Protein AF-A0A2R7Y757-F1 (afdb_monomer_lite)

Structure (mmCIF, N/CA/C/O backbone):
data_AF-A0A2R7Y757-F1
#
_entry.id   AF-A0A2R7Y757-F1
#
loop_
_atom_site.group_PDB
_atom_site.id
_atom_site.type_symbol
_atom_site.label_atom_id
_atom_site.label_alt_id
_atom_site.label_comp_id
_atom_site.label_asym_id
_atom_site.label_entity_id
_atom_site.label_seq_id
_atom_site.pdbx_PDB_ins_code
_atom_site.Cartn_x
_atom_site.Cartn_y
_atom_site.Cartn_z
_atom_site.occupancy
_atom_site.B_iso_or_equiv
_atom_site.auth_seq_id
_atom_site.auth_comp_id
_atom_site.auth_asym_id
_atom_site.auth_atom_id
_atom_site.pdbx_PDB_model_num
ATOM 1 N N . MET A 1 1 ? 46.894 20.552 -21.240 1.00 43.47 1 MET A N 1
ATOM 2 C CA . MET A 1 1 ? 45.556 21.040 -20.846 1.00 43.47 1 MET A CA 1
ATOM 3 C C . MET A 1 1 ? 44.637 20.814 -22.035 1.00 43.47 1 MET A C 1
ATOM 5 O O . MET A 1 1 ? 44.451 21.724 -22.828 1.00 43.47 1 MET A O 1
ATOM 9 N N . SER A 1 2 ? 44.181 19.573 -22.226 1.00 36.91 2 SER A N 1
ATOM 10 C CA . SER A 1 2 ? 43.273 19.220 -23.323 1.00 36.91 2 SER A CA 1
ATOM 11 C C . SER A 1 2 ? 41.865 19.129 -22.769 1.00 36.91 2 SER A C 1
ATOM 13 O O . SER A 1 2 ? 41.538 18.221 -22.011 1.00 36.91 2 SER A O 1
ATOM 15 N N . SER A 1 3 ? 41.077 20.133 -23.118 1.00 41.78 3 SER A N 1
ATOM 16 C CA . SER A 1 3 ? 39.639 20.204 -22.930 1.00 41.78 3 SER A CA 1
ATOM 17 C C . SER A 1 3 ? 39.001 19.176 -23.866 1.00 41.78 3 SER A C 1
ATOM 19 O O . SER A 1 3 ? 38.907 19.408 -25.068 1.00 41.78 3 SER A O 1
ATOM 21 N N . GLU A 1 4 ? 38.620 18.015 -23.343 1.00 50.88 4 GLU A N 1
ATOM 22 C CA . GLU A 1 4 ? 37.827 17.042 -24.095 1.00 50.88 4 GLU A CA 1
ATOM 23 C C . GLU A 1 4 ? 36.419 17.618 -24.290 1.00 50.88 4 GLU A C 1
ATOM 25 O O . GLU A 1 4 ? 35.618 17.713 -23.357 1.00 50.88 4 GLU A O 1
ATOM 30 N N . GLU A 1 5 ? 36.145 18.081 -25.511 1.00 51.72 5 GLU A N 1
ATOM 31 C CA . GLU A 1 5 ? 34.838 18.567 -25.938 1.00 51.72 5 GLU A CA 1
ATOM 32 C C . GLU A 1 5 ? 33.788 17.468 -25.756 1.00 51.72 5 GLU A C 1
ATOM 34 O O . GLU A 1 5 ? 33.750 16.465 -26.472 1.00 51.72 5 GLU A O 1
ATOM 39 N N . ILE A 1 6 ? 32.901 17.671 -24.782 1.00 51.03 6 ILE A N 1
ATOM 40 C CA . ILE A 1 6 ? 31.716 16.840 -24.584 1.00 51.03 6 ILE A CA 1
ATOM 41 C C . ILE A 1 6 ? 30.893 16.897 -25.882 1.00 51.03 6 ILE A C 1
ATOM 43 O O . ILE A 1 6 ? 30.477 17.987 -26.289 1.00 51.03 6 ILE A O 1
ATOM 47 N N . PRO A 1 7 ? 30.614 15.760 -26.544 1.00 52.88 7 PRO A N 1
ATOM 48 C CA . PRO A 1 7 ? 29.959 15.772 -27.840 1.00 52.88 7 PRO A CA 1
ATOM 49 C C . PRO A 1 7 ? 28.566 16.396 -27.728 1.00 52.88 7 PRO A C 1
ATOM 51 O O . PRO A 1 7 ? 27.745 15.996 -26.898 1.00 52.88 7 PRO A O 1
ATOM 54 N N . SER A 1 8 ? 28.271 17.332 -28.633 1.00 44.34 8 SER A N 1
ATOM 55 C CA . SER A 1 8 ? 27.007 18.082 -28.766 1.00 44.34 8 SER A CA 1
ATOM 56 C C . SER A 1 8 ? 25.735 17.216 -28.756 1.00 44.34 8 SER A C 1
ATOM 58 O O . SER A 1 8 ? 24.635 17.698 -28.479 1.00 44.34 8 SER A O 1
ATOM 60 N N . LYS A 1 9 ? 25.870 15.905 -28.988 1.00 47.53 9 LYS A N 1
ATOM 61 C CA . LYS A 1 9 ? 24.796 14.910 -28.894 1.00 47.53 9 LYS A CA 1
ATOM 62 C C . LYS A 1 9 ? 24.273 14.695 -27.466 1.00 47.53 9 LYS A C 1
ATOM 64 O O . LYS A 1 9 ? 23.114 14.321 -27.312 1.00 47.53 9 LYS A O 1
ATOM 69 N N . VAL A 1 10 ? 25.077 14.982 -26.439 1.00 52.38 10 VAL A N 1
ATOM 70 C CA . VAL A 1 10 ? 24.670 14.902 -25.023 1.00 52.38 10 VAL A CA 1
ATOM 71 C C . VAL A 1 10 ? 23.713 16.044 -24.651 1.00 52.38 10 VAL A C 1
ATOM 73 O O . VAL A 1 10 ? 22.808 15.850 -23.843 1.00 52.38 10 VAL A O 1
ATOM 76 N N . MET A 1 11 ? 23.829 17.209 -25.301 1.00 38.16 11 MET A N 1
ATOM 77 C CA . MET A 1 11 ? 22.974 18.380 -25.045 1.00 38.16 11 MET A CA 1
ATOM 78 C C . MET A 1 11 ? 21.551 18.264 -25.619 1.00 38.16 11 MET A C 1
ATOM 80 O O . MET A 1 11 ? 20.667 19.003 -25.195 1.00 38.16 11 MET A O 1
ATOM 84 N N . LYS A 1 12 ? 21.296 17.332 -26.550 1.00 43.28 12 LYS A N 1
ATOM 85 C CA . LYS A 1 12 ? 19.977 17.126 -27.188 1.00 43.28 12 LYS A CA 1
ATOM 86 C C . LYS A 1 12 ? 19.083 16.095 -26.490 1.00 43.28 12 LYS A C 1
ATOM 88 O O . LYS A 1 12 ? 18.106 15.630 -27.072 1.00 43.28 12 LYS A O 1
ATOM 93 N N . MET A 1 13 ? 19.379 15.731 -25.245 1.00 38.12 13 MET A N 1
ATOM 94 C CA . MET A 1 13 ? 18.406 15.015 -24.422 1.00 38.12 13 MET A CA 1
ATOM 95 C C . MET A 1 13 ? 17.494 16.031 -23.737 1.00 38.12 13 MET A C 1
ATOM 97 O O . MET A 1 13 ? 17.801 16.523 -22.653 1.00 38.12 13 MET A O 1
ATOM 101 N N . GLU A 1 14 ? 16.354 16.333 -24.363 1.00 48.22 14 GLU A N 1
ATOM 102 C CA . GLU A 1 14 ? 15.232 16.929 -23.637 1.00 48.22 14 GLU A CA 1
ATOM 103 C C . GLU A 1 14 ? 14.969 16.084 -22.387 1.00 48.22 14 GLU A C 1
ATOM 105 O O . GLU A 1 14 ? 14.703 14.878 -22.468 1.00 48.22 14 GLU A O 1
ATOM 110 N N . LYS A 1 15 ? 15.081 16.715 -21.213 1.00 42.16 15 LYS A N 1
ATOM 111 C CA . LYS A 1 15 ? 14.760 16.100 -19.926 1.00 42.16 15 LYS A CA 1
ATOM 112 C C . LYS A 1 15 ? 13.266 15.789 -19.914 1.00 42.16 15 LYS A C 1
ATOM 114 O O . LYS A 1 15 ? 12.455 16.616 -19.506 1.00 42.16 15 LYS A O 1
ATOM 119 N N . LYS A 1 16 ? 12.892 14.596 -20.385 1.00 45.75 16 LYS A N 1
ATOM 120 C CA . LYS A 1 16 ? 11.517 14.103 -20.287 1.00 45.75 16 LYS A CA 1
ATOM 121 C C . LYS A 1 16 ? 11.099 14.181 -18.823 1.00 45.75 16 LYS A C 1
ATOM 123 O O . LYS A 1 16 ? 11.806 13.665 -17.957 1.0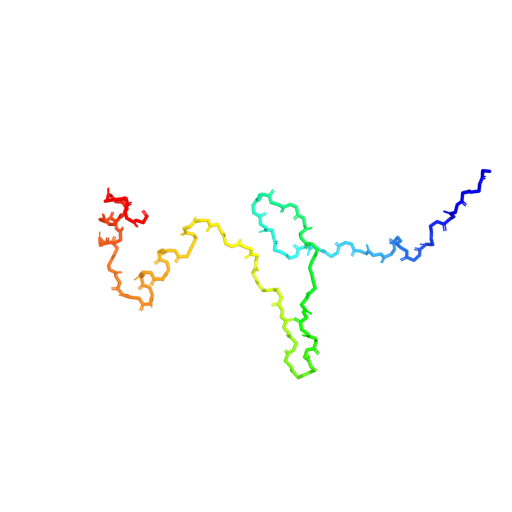0 45.75 16 LYS A O 1
ATOM 128 N N . LYS A 1 17 ? 9.980 14.865 -18.569 1.00 41.22 17 LYS A N 1
ATOM 129 C CA . LYS A 1 17 ? 9.408 15.071 -17.235 1.00 41.22 17 LYS A CA 1
ATOM 130 C C . LYS A 1 17 ? 9.369 13.721 -16.520 1.00 41.22 17 LYS A C 1
ATOM 132 O O . LYS A 1 17 ? 8.707 12.799 -16.993 1.00 41.22 17 LYS A O 1
ATOM 137 N N . ALA A 1 18 ? 10.164 13.596 -15.459 1.00 44.59 18 ALA A N 1
ATOM 138 C CA . ALA A 1 18 ? 10.414 12.326 -14.798 1.00 44.59 18 ALA A CA 1
ATOM 139 C C . ALA A 1 18 ? 9.083 11.741 -14.307 1.00 44.59 18 ALA A C 1
ATOM 141 O O . ALA A 1 18 ? 8.398 12.389 -13.509 1.00 44.59 18 ALA A O 1
ATOM 142 N N . PRO A 1 19 ? 8.675 10.552 -14.776 1.00 49.78 19 PRO A N 1
ATOM 143 C CA . PRO A 1 19 ? 7.561 9.883 -14.158 1.00 49.78 19 PRO A CA 1
ATOM 144 C C . PRO A 1 19 ? 8.086 9.322 -12.837 1.00 49.78 19 PRO A C 1
ATOM 146 O O . PRO A 1 19 ? 9.102 8.631 -12.823 1.00 49.78 19 PRO A O 1
ATOM 149 N N . LEU A 1 20 ? 7.341 9.584 -11.763 1.00 46.53 20 LEU A N 1
ATOM 150 C CA . LEU A 1 20 ? 7.368 8.824 -10.508 1.00 46.53 20 LEU A CA 1
ATOM 151 C C . LEU A 1 20 ? 8.372 9.353 -9.475 1.00 46.53 20 LEU A C 1
ATOM 153 O O . LEU A 1 20 ? 9.413 8.758 -9.206 1.00 46.53 20 LEU A O 1
ATOM 157 N N . LEU A 1 21 ? 7.996 10.481 -8.867 1.00 49.09 21 LEU A N 1
ATOM 158 C CA . LEU A 1 21 ? 8.597 10.967 -7.629 1.00 49.09 21 LEU A CA 1
ATOM 159 C C . LEU A 1 21 ? 8.256 10.017 -6.472 1.00 49.09 21 LEU A C 1
ATOM 161 O O . LEU A 1 21 ? 7.085 9.779 -6.173 1.00 49.09 21 LEU A O 1
ATOM 165 N N . VAL A 1 22 ? 9.294 9.528 -5.802 1.00 50.50 22 VAL A N 1
ATOM 166 C CA . VAL A 1 22 ? 9.249 9.221 -4.369 1.00 50.50 22 VAL A CA 1
ATOM 167 C C . VAL A 1 22 ? 9.311 10.558 -3.611 1.00 50.50 22 VAL A C 1
ATOM 169 O O . VAL A 1 22 ? 10.004 11.456 -4.085 1.00 50.50 22 VAL A O 1
ATOM 172 N N . PRO A 1 23 ? 8.629 10.728 -2.464 1.00 53.34 23 PRO A N 1
ATOM 173 C CA . PRO A 1 23 ? 8.595 12.015 -1.760 1.00 53.34 23 PRO A CA 1
ATOM 174 C C . PRO A 1 23 ? 9.957 12.520 -1.250 1.00 53.34 23 PRO A C 1
ATOM 176 O O . PRO A 1 23 ? 10.106 13.723 -1.075 1.00 53.34 23 PRO A O 1
ATOM 179 N N . GLU A 1 24 ? 10.949 11.640 -1.045 1.00 55.34 24 GLU A N 1
ATOM 180 C CA . GLU A 1 24 ? 12.225 12.005 -0.393 1.00 55.34 24 GLU A CA 1
ATOM 181 C C . GLU A 1 24 ? 13.493 11.761 -1.228 1.00 55.34 24 GLU A C 1
ATOM 183 O O . GLU A 1 24 ? 14.511 12.414 -1.015 1.00 55.34 24 GLU A O 1
ATOM 188 N N . PHE A 1 25 ? 13.460 10.845 -2.199 1.00 47.66 25 PHE A N 1
ATOM 189 C CA . PHE A 1 25 ? 14.620 10.538 -3.039 1.00 47.66 25 PHE A CA 1
ATOM 190 C C . PHE A 1 25 ? 14.460 11.191 -4.413 1.00 47.66 25 PHE A C 1
ATOM 192 O O . PHE A 1 25 ? 13.424 11.045 -5.064 1.00 47.66 25 PHE A O 1
ATOM 199 N N . GLY A 1 26 ? 15.502 11.902 -4.861 1.00 55.69 26 GLY A N 1
ATOM 200 C CA . GLY A 1 26 ? 15.607 12.453 -6.216 1.00 55.69 26 GLY A CA 1
ATOM 201 C C . GLY A 1 26 ? 15.454 11.385 -7.318 1.00 55.69 26 GLY A C 1
ATOM 202 O O . GLY A 1 26 ? 15.214 10.213 -7.031 1.00 55.69 26 GLY A O 1
ATOM 203 N N . PRO A 1 27 ? 15.582 11.748 -8.607 1.00 59.41 27 PRO A N 1
ATOM 204 C CA . PRO A 1 27 ? 15.249 10.848 -9.712 1.00 59.41 27 PRO A CA 1
ATOM 205 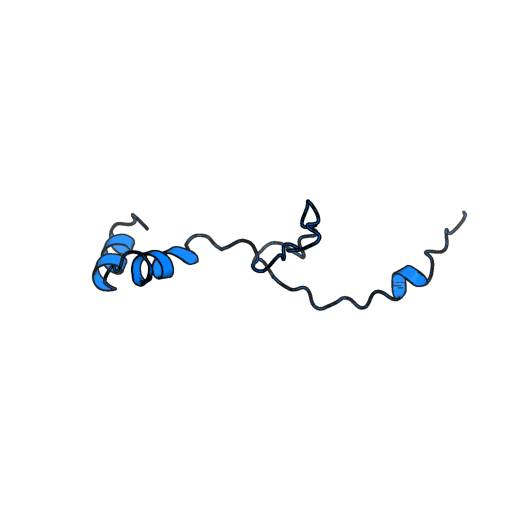C C . PRO A 1 27 ? 16.046 9.535 -9.646 1.00 59.41 27 PRO A C 1
ATOM 207 O O . PRO A 1 27 ? 17.250 9.508 -9.903 1.00 59.41 27 PRO A O 1
ATOM 210 N N . LEU A 1 28 ? 15.358 8.435 -9.324 1.00 57.69 28 LEU A N 1
ATOM 211 C CA . LEU A 1 28 ? 15.942 7.098 -9.293 1.00 57.69 28 LEU A CA 1
ATOM 212 C C . LEU A 1 28 ? 16.243 6.640 -10.723 1.00 57.69 28 LEU A C 1
ATOM 214 O O . LEU A 1 28 ? 15.362 6.596 -11.584 1.00 57.69 28 LEU A O 1
ATOM 218 N N . LYS A 1 29 ? 17.501 6.281 -10.986 1.00 60.03 29 LYS A N 1
ATOM 219 C CA . LYS A 1 29 ? 17.944 5.780 -12.291 1.00 60.03 29 LYS A CA 1
ATOM 220 C C . LYS A 1 29 ? 17.985 4.252 -12.257 1.00 60.03 29 LYS A C 1
ATOM 222 O O . LYS A 1 29 ? 18.943 3.671 -11.765 1.00 60.03 29 LYS A O 1
ATOM 227 N N . GLY A 1 30 ? 16.937 3.607 -12.770 1.00 65.06 30 GLY A N 1
ATOM 228 C CA . GLY A 1 30 ? 16.820 2.145 -12.838 1.00 65.06 30 GLY A CA 1
ATOM 229 C C . GLY A 1 30 ? 16.373 1.652 -14.214 1.00 65.06 30 GLY A C 1
ATOM 230 O O . GLY A 1 30 ? 15.698 2.369 -14.954 1.00 65.06 30 GLY A O 1
ATOM 231 N N . ILE A 1 31 ? 16.755 0.422 -14.569 1.00 70.12 31 ILE A N 1
ATOM 232 C CA . ILE A 1 31 ? 16.384 -0.232 -15.832 1.00 70.12 31 ILE A CA 1
ATOM 233 C C . ILE A 1 31 ? 15.609 -1.512 -15.511 1.00 70.12 31 ILE A C 1
ATOM 235 O O . ILE A 1 31 ? 16.055 -2.329 -14.716 1.00 70.12 31 ILE A O 1
ATOM 239 N N . VAL A 1 32 ? 14.459 -1.710 -16.161 1.00 72.62 32 VAL A N 1
ATOM 240 C CA . VAL A 1 32 ? 13.713 -2.979 -16.098 1.00 72.62 32 VAL A CA 1
ATOM 241 C C . VAL A 1 32 ? 14.463 -4.049 -16.893 1.00 72.62 32 VAL A C 1
ATOM 243 O O . VAL A 1 32 ? 14.653 -3.867 -18.101 1.00 72.62 32 VAL A O 1
ATOM 246 N N . VAL A 1 33 ? 14.867 -5.135 -16.234 1.00 77.12 33 VAL A N 1
ATOM 247 C CA . VAL A 1 33 ? 15.578 -6.283 -16.822 1.00 77.12 33 VAL A CA 1
ATOM 248 C C . VAL A 1 33 ? 15.014 -7.606 -16.274 1.00 77.12 33 VAL A C 1
ATOM 250 O O . VAL A 1 33 ? 14.613 -7.629 -15.111 1.00 77.12 33 VAL A O 1
ATOM 253 N N . PRO A 1 34 ? 14.972 -8.696 -17.070 1.00 82.88 34 PRO A N 1
ATOM 254 C CA . PRO A 1 34 ? 15.342 -8.792 -18.487 1.00 82.88 34 PRO A CA 1
ATOM 255 C C . PRO A 1 34 ? 14.334 -8.096 -19.423 1.00 82.88 34 PRO A C 1
ATOM 257 O O . PRO A 1 34 ? 13.191 -7.815 -19.061 1.00 82.88 34 PRO A O 1
ATOM 260 N N . LYS A 1 35 ? 14.767 -7.773 -20.648 1.00 80.38 35 LYS A N 1
ATOM 261 C CA . LYS A 1 35 ? 13.910 -7.151 -21.668 1.00 80.38 35 LYS A CA 1
ATOM 262 C C . LYS A 1 35 ? 13.105 -8.225 -22.394 1.00 80.38 35 LYS A C 1
ATOM 264 O O . LYS A 1 35 ? 13.580 -8.837 -23.343 1.00 80.38 35 LYS A O 1
ATOM 269 N N . PHE A 1 36 ? 11.878 -8.445 -21.940 1.00 84.00 36 PHE A N 1
ATOM 270 C CA . PHE A 1 36 ? 10.935 -9.317 -22.633 1.00 84.00 36 PHE A CA 1
ATOM 271 C C . PHE A 1 36 ? 10.498 -8.703 -23.968 1.00 84.00 36 PHE A C 1
ATOM 273 O O . PHE A 1 36 ? 10.148 -7.525 -24.031 1.00 84.00 36 PHE A O 1
ATOM 280 N N . SER A 1 37 ? 10.489 -9.517 -25.024 1.00 77.50 37 SER A N 1
ATOM 281 C CA . SER A 1 37 ? 10.126 -9.102 -26.385 1.00 77.50 37 SER A CA 1
ATOM 282 C C . SER A 1 37 ? 8.619 -8.912 -26.572 1.00 77.50 37 SER A C 1
ATOM 284 O O . SER A 1 37 ? 8.199 -7.947 -27.201 1.00 77.50 37 SER A O 1
ATOM 286 N N . LYS A 1 38 ? 7.799 -9.810 -26.008 1.00 82.44 38 LYS A N 1
ATOM 287 C CA . LYS A 1 38 ? 6.329 -9.768 -26.137 1.00 82.44 38 LYS A CA 1
ATOM 288 C C . LYS A 1 38 ? 5.649 -8.929 -25.052 1.00 82.44 38 LYS A C 1
ATOM 290 O O . LYS A 1 38 ? 4.633 -8.296 -25.315 1.00 82.44 38 LYS A O 1
ATOM 295 N N . THR A 1 39 ? 6.206 -8.907 -23.842 1.00 85.19 39 THR A N 1
ATOM 296 C CA . THR A 1 39 ? 5.610 -8.238 -22.671 1.00 85.19 39 THR A CA 1
ATOM 297 C C . THR A 1 39 ? 6.654 -7.400 -21.929 1.00 85.19 39 THR A C 1
ATOM 299 O O . THR A 1 39 ? 7.097 -7.787 -20.844 1.00 85.19 39 THR A O 1
ATOM 302 N N . PRO A 1 40 ? 7.102 -6.266 -22.502 1.00 82.12 40 PRO A N 1
ATOM 303 C CA . PRO A 1 40 ? 8.104 -5.426 -21.859 1.00 82.12 40 PRO A CA 1
ATOM 304 C C . PRO A 1 40 ? 7.572 -4.885 -20.526 1.00 82.12 40 PRO A C 1
ATOM 306 O O . PRO A 1 40 ? 6.532 -4.224 -20.477 1.00 82.12 40 PRO A O 1
ATOM 309 N N . GLY A 1 41 ? 8.302 -5.145 -19.440 1.00 77.94 41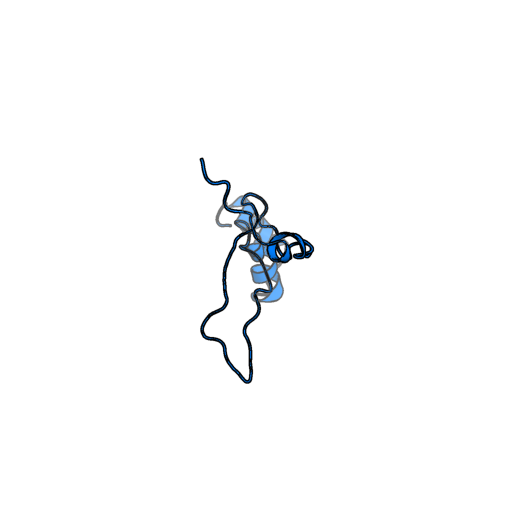 GLY A N 1
ATOM 310 C CA . GLY A 1 41 ? 7.966 -4.609 -18.124 1.00 77.94 41 GLY A CA 1
ATOM 311 C C . GLY A 1 41 ? 8.103 -3.083 -18.083 1.00 77.94 41 GLY A C 1
ATOM 312 O O . GLY A 1 41 ? 9.000 -2.505 -18.705 1.00 77.94 41 GLY A O 1
ATOM 313 N N . LYS A 1 42 ? 7.212 -2.423 -17.338 1.00 80.19 42 LYS A N 1
ATOM 314 C CA . LYS A 1 42 ? 7.181 -0.965 -17.160 1.00 80.19 42 LYS A CA 1
ATOM 315 C C . LYS A 1 42 ? 7.303 -0.625 -15.678 1.00 80.19 42 LYS A C 1
ATOM 317 O O . LYS A 1 42 ? 6.655 -1.262 -14.853 1.00 80.19 42 LYS A O 1
ATOM 322 N N . VAL A 1 43 ? 8.085 0.402 -15.348 1.00 76.50 43 VAL A N 1
ATOM 323 C CA . VAL A 1 43 ? 8.015 1.031 -14.021 1.00 76.50 43 VAL A CA 1
ATOM 324 C C . VAL A 1 43 ? 6.750 1.886 -14.010 1.00 76.50 43 VAL A C 1
ATOM 326 O O . VAL A 1 43 ? 6.678 2.883 -14.724 1.00 76.50 43 VAL A O 1
ATOM 329 N N . TRP A 1 44 ? 5.727 1.443 -13.283 1.00 76.50 44 TRP A N 1
ATOM 330 C CA . TRP A 1 44 ? 4.389 2.050 -13.303 1.00 76.50 44 TRP A CA 1
ATOM 331 C C . TRP A 1 44 ? 4.033 2.793 -12.008 1.00 76.50 44 TRP A C 1
ATOM 333 O O . TRP A 1 44 ? 3.122 3.616 -12.009 1.00 76.50 44 TRP A O 1
ATOM 343 N N . ARG A 1 45 ? 4.763 2.542 -10.916 1.00 76.44 45 ARG A N 1
ATOM 344 C CA . ARG A 1 45 ? 4.656 3.257 -9.640 1.00 76.44 45 ARG A CA 1
ATOM 345 C C . ARG A 1 45 ? 6.042 3.359 -8.990 1.00 76.44 45 ARG A C 1
ATOM 347 O O . ARG A 1 45 ? 6.863 2.463 -9.174 1.00 76.44 45 ARG A O 1
ATOM 354 N N . GLY A 1 46 ? 6.304 4.456 -8.278 1.00 79.12 46 GLY A N 1
ATOM 355 C CA . GLY A 1 46 ? 7.472 4.583 -7.403 1.00 79.12 46 GLY A CA 1
ATOM 356 C C . GLY A 1 46 ? 7.307 3.759 -6.122 1.00 79.12 46 GLY A C 1
ATOM 357 O O . GLY A 1 46 ? 6.300 3.068 -5.947 1.00 79.12 46 GLY A O 1
ATOM 358 N N . PHE A 1 47 ? 8.283 3.847 -5.218 1.00 78.75 47 PHE A N 1
ATOM 359 C CA . PHE A 1 47 ? 8.201 3.179 -3.918 1.00 78.75 47 PHE A CA 1
ATOM 360 C C . PHE A 1 47 ? 7.040 3.760 -3.087 1.00 78.75 47 PHE A C 1
ATOM 362 O O . PHE A 1 47 ? 6.874 4.985 -3.061 1.00 78.75 47 PHE A O 1
ATOM 369 N N . PRO A 1 48 ? 6.212 2.919 -2.446 1.00 83.12 48 PRO A N 1
ATOM 370 C CA . PRO A 1 48 ? 5.129 3.403 -1.607 1.00 83.12 48 PRO A CA 1
ATOM 371 C C . PRO A 1 48 ? 5.662 3.998 -0.299 1.00 83.12 48 PRO A C 1
ATOM 373 O O . PRO A 1 48 ? 6.646 3.517 0.256 1.00 83.12 48 PRO A O 1
ATOM 376 N N . ALA A 1 49 ? 4.985 5.010 0.235 1.00 81.81 49 ALA A N 1
ATOM 377 C CA . ALA A 1 49 ? 5.228 5.447 1.607 1.00 81.81 49 ALA A CA 1
ATOM 378 C C . ALA A 1 49 ? 4.742 4.385 2.609 1.00 81.81 49 ALA A C 1
ATOM 380 O O . ALA A 1 49 ? 3.851 3.580 2.303 1.00 81.81 49 ALA A O 1
ATOM 381 N N . LEU A 1 50 ? 5.299 4.405 3.824 1.00 83.06 50 LEU A N 1
ATOM 382 C CA . LEU A 1 50 ? 4.817 3.568 4.921 1.00 83.06 50 LEU A CA 1
ATOM 383 C C . LEU A 1 50 ? 3.319 3.833 5.146 1.00 83.06 50 LEU A C 1
ATOM 385 O O . LEU A 1 50 ? 2.893 4.982 5.234 1.00 83.06 50 LEU A O 1
ATOM 389 N N . GLY A 1 51 ? 2.516 2.770 5.179 1.00 85.56 51 GLY A N 1
ATOM 390 C CA . GLY A 1 51 ? 1.064 2.859 5.369 1.00 85.56 51 GLY A CA 1
ATOM 391 C C . GLY A 1 51 ? 0.242 3.262 4.134 1.00 85.56 51 GLY A C 1
ATOM 392 O O . GLY A 1 51 ? -0.983 3.218 4.189 1.00 85.56 51 GLY A O 1
ATOM 393 N N . GLN A 1 52 ? 0.859 3.584 2.985 1.00 85.69 52 GLN A N 1
ATOM 394 C CA . GLN A 1 52 ? 0.134 4.093 1.804 1.00 85.69 52 GLN A CA 1
ATOM 395 C C . GLN A 1 52 ? -0.915 3.113 1.240 1.00 85.69 52 GLN A C 1
ATOM 397 O O . GLN A 1 52 ? -1.873 3.532 0.592 1.00 85.69 52 GLN A O 1
ATOM 402 N N . GLY A 1 53 ? -0.717 1.807 1.430 1.00 86.81 53 GLY A N 1
ATOM 403 C CA . GLY A 1 53 ? -1.631 0.765 0.949 1.00 86.81 53 GLY A CA 1
ATOM 404 C C . GLY A 1 53 ? -2.635 0.258 1.986 1.00 86.81 53 GLY A C 1
ATOM 405 O O . GLY A 1 53 ? -3.575 -0.433 1.599 1.00 86.81 53 GLY A O 1
ATOM 406 N N . THR A 1 54 ? -2.457 0.582 3.270 1.00 88.81 54 THR A N 1
ATOM 407 C CA . THR A 1 54 ? -3.129 -0.109 4.382 1.00 88.81 54 THR A CA 1
ATOM 408 C C . THR A 1 54 ? -4.650 -0.010 4.290 1.00 88.81 54 THR A C 1
ATOM 410 O O . THR A 1 54 ? -5.330 -1.030 4.247 1.00 88.81 54 THR A O 1
ATOM 413 N N . GLU A 1 55 ? -5.196 1.197 4.153 1.00 86.75 55 GLU A N 1
ATOM 414 C CA . GLU A 1 55 ? -6.651 1.409 4.081 1.00 86.75 55 GLU A CA 1
ATOM 415 C C . GLU A 1 55 ? -7.275 0.788 2.828 1.00 86.75 55 GLU A C 1
ATOM 417 O O . GLU A 1 55 ? -8.365 0.225 2.876 1.00 86.75 55 GLU A O 1
ATOM 422 N N . THR A 1 56 ? -6.570 0.856 1.694 1.00 88.88 56 THR A N 1
ATOM 423 C CA . THR A 1 56 ? -7.080 0.312 0.428 1.00 88.88 56 THR A CA 1
ATOM 424 C C . THR A 1 56 ? -7.164 -1.210 0.479 1.00 88.88 56 THR A C 1
ATOM 426 O O . THR A 1 56 ? -8.130 -1.774 -0.022 1.00 88.88 56 THR A O 1
ATOM 429 N N . ILE A 1 57 ? -6.175 -1.871 1.085 1.00 91.69 57 ILE A N 1
ATOM 430 C CA . ILE A 1 57 ? -6.155 -3.330 1.229 1.00 91.69 57 ILE A CA 1
ATOM 431 C C . ILE A 1 57 ? -7.222 -3.776 2.230 1.00 91.69 57 ILE A C 1
ATOM 433 O O . ILE A 1 57 ? -8.028 -4.642 1.897 1.00 91.69 57 ILE A O 1
ATOM 437 N N . LEU A 1 58 ? -7.268 -3.156 3.415 1.00 89.50 58 LEU A N 1
ATOM 438 C CA . LEU A 1 58 ? -8.235 -3.514 4.455 1.00 89.50 58 LEU A CA 1
ATOM 439 C C . LEU A 1 5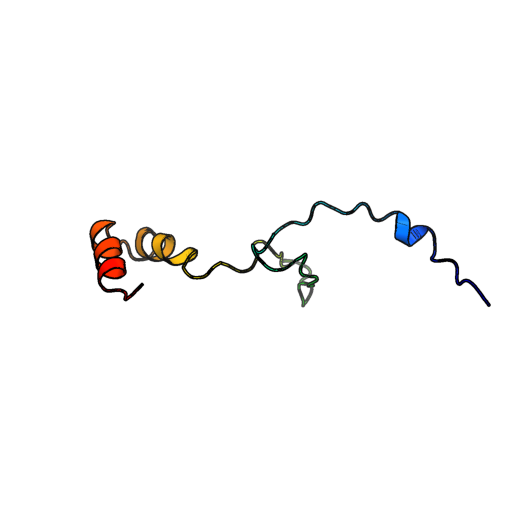8 ? -9.677 -3.358 3.960 1.00 89.50 58 LEU A C 1
ATOM 441 O O . LEU A 1 58 ? -10.488 -4.248 4.178 1.00 89.50 58 LEU A O 1
ATOM 445 N N . LYS A 1 59 ? -9.970 -2.283 3.222 1.00 91.25 59 LYS A N 1
ATOM 446 C CA . LYS A 1 59 ? -11.325 -2.001 2.742 1.00 91.25 59 LYS A CA 1
ATOM 447 C C . LYS A 1 59 ? -11.722 -2.775 1.487 1.00 91.25 59 LYS A C 1
ATOM 449 O O . LYS A 1 59 ? -12.864 -3.188 1.381 1.00 91.25 59 LYS A O 1
ATOM 454 N N . LYS A 1 60 ? -10.826 -2.913 0.498 1.00 91.38 60 LYS A N 1
ATOM 455 C CA . LYS A 1 60 ? -11.192 -3.467 -0.826 1.00 91.38 60 LYS A CA 1
ATOM 456 C C . LYS A 1 60 ? -10.890 -4.946 -1.007 1.00 91.38 60 LYS A C 1
ATOM 458 O O . LYS A 1 60 ? -11.452 -5.551 -1.910 1.00 91.38 60 LYS A O 1
ATOM 463 N N . LEU A 1 61 ? -9.917 -5.481 -0.271 1.00 91.19 61 LEU A N 1
ATOM 464 C CA . LEU A 1 61 ? -9.495 -6.875 -0.424 1.00 91.19 61 LEU A CA 1
ATOM 465 C C . LEU A 1 61 ? -10.016 -7.753 0.712 1.00 91.19 61 LEU A C 1
ATOM 467 O O . LEU A 1 61 ? -10.227 -8.942 0.506 1.00 91.19 61 LEU A O 1
ATOM 471 N N . LEU A 1 62 ? -10.164 -7.169 1.901 1.00 89.25 62 LEU A N 1
ATOM 472 C CA . LEU A 1 62 ? -10.547 -7.874 3.122 1.00 89.25 62 LEU A CA 1
ATOM 473 C C . LEU A 1 62 ? -11.909 -7.422 3.672 1.00 89.25 62 LEU A C 1
ATOM 475 O O . LEU A 1 62 ? -12.318 -7.926 4.711 1.00 89.25 62 LEU A O 1
ATOM 479 N N . ASP A 1 63 ? -12.577 -6.487 2.987 1.00 91.94 63 ASP A N 1
ATOM 480 C CA . ASP A 1 63 ? -13.925 -5.989 3.293 1.00 91.94 63 ASP A CA 1
ATOM 481 C C . ASP A 1 63 ? -14.133 -5.504 4.742 1.00 91.94 63 ASP A C 1
ATOM 483 O O . ASP A 1 63 ? -15.246 -5.543 5.265 1.00 91.94 63 ASP A O 1
ATOM 487 N N . TYR A 1 64 ? -13.077 -5.000 5.393 1.00 90.44 64 TYR A N 1
ATOM 488 C CA . TYR A 1 64 ? -13.204 -4.371 6.709 1.00 90.44 64 TYR A CA 1
ATOM 489 C C . TYR A 1 64 ? -13.996 -3.065 6.623 1.00 90.44 64 TYR A C 1
ATOM 491 O O . TYR A 1 64 ? -13.797 -2.241 5.720 1.00 90.44 64 TYR A O 1
ATOM 499 N N . SER A 1 65 ? -14.847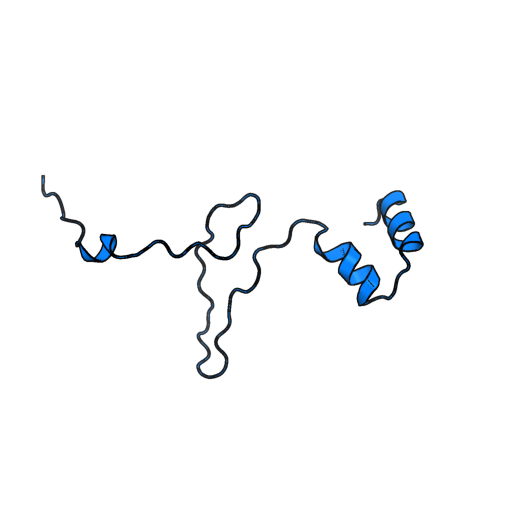 -2.851 7.624 1.00 89.12 65 SER A N 1
ATOM 500 C CA . SER A 1 65 ? -15.572 -1.598 7.822 1.00 89.12 65 SER A CA 1
ATOM 501 C C . SER A 1 65 ? -14.633 -0.459 8.234 1.00 89.12 65 SER A C 1
ATOM 503 O O . SER A 1 65 ? -13.551 -0.663 8.796 1.00 89.12 65 SER A O 1
ATOM 505 N N . ASP A 1 66 ? -15.060 0.781 7.989 1.00 89.56 66 ASP A N 1
ATOM 506 C CA . ASP A 1 66 ? -14.297 1.961 8.407 1.00 89.56 66 ASP A CA 1
ATOM 507 C C . ASP A 1 66 ? -14.157 2.036 9.948 1.00 89.56 66 ASP A C 1
ATOM 509 O O . ASP A 1 66 ? -13.154 2.551 10.454 1.00 89.56 66 ASP A O 1
ATOM 513 N N . GLU A 1 67 ? -15.112 1.475 10.703 1.00 90.31 67 GLU A N 1
ATOM 514 C CA . GLU A 1 67 ? -15.055 1.402 12.169 1.00 90.31 67 GLU A CA 1
ATOM 515 C C . GLU A 1 67 ? -13.944 0.465 12.666 1.00 90.31 67 GLU A C 1
ATOM 517 O O . GLU A 1 67 ? -13.179 0.824 13.566 1.00 90.31 67 GLU A O 1
ATOM 522 N N . GLU A 1 68 ? -13.803 -0.716 12.059 1.00 88.06 68 GLU A N 1
ATOM 523 C CA . GLU A 1 68 ? -12.764 -1.689 12.418 1.00 88.06 68 GLU A CA 1
ATOM 524 C C . GLU A 1 68 ? -11.365 -1.158 12.103 1.00 88.06 68 GLU A C 1
ATOM 526 O O . GLU A 1 68 ? -10.447 -1.271 12.920 1.00 88.06 68 GLU A O 1
ATOM 531 N N . ILE A 1 69 ? -11.211 -0.493 10.954 1.00 89.56 69 ILE A N 1
ATOM 532 C CA . ILE A 1 69 ? -9.950 0.149 10.563 1.00 89.56 69 ILE A CA 1
ATOM 533 C C . ILE A 1 69 ? -9.568 1.233 11.578 1.00 89.56 69 ILE A C 1
ATOM 535 O O . ILE A 1 69 ? -8.399 1.352 11.957 1.00 89.56 69 ILE A O 1
ATOM 539 N N . LYS A 1 70 ? -10.540 2.011 12.065 1.00 90.44 70 LYS A N 1
ATOM 540 C CA . LYS A 1 70 ? -10.302 3.024 13.099 1.00 90.44 70 LYS A CA 1
ATOM 541 C C . LYS A 1 70 ? -9.866 2.391 14.421 1.00 90.44 70 LYS A C 1
ATOM 543 O O . LYS A 1 70 ? -8.882 2.840 15.006 1.00 90.44 70 LYS A O 1
ATOM 548 N N . MET A 1 71 ? -10.522 1.310 14.843 1.00 91.88 71 MET A N 1
ATOM 549 C CA . MET A 1 71 ? -10.129 0.554 16.035 1.00 91.88 71 MET A CA 1
ATOM 550 C C . MET A 1 71 ? -8.688 0.032 15.926 1.00 91.88 71 MET A C 1
ATOM 552 O O . MET A 1 71 ? -7.948 0.056 16.909 1.00 91.88 71 MET A O 1
ATOM 556 N N . PHE A 1 72 ? -8.256 -0.429 14.750 1.00 90.31 72 PHE A N 1
ATOM 557 C CA . PHE A 1 72 ? -6.881 -0.894 14.556 1.00 90.31 72 PHE A CA 1
ATOM 558 C C . PHE A 1 72 ? -5.852 0.240 14.677 1.00 90.31 72 PHE A C 1
ATOM 560 O O . PHE A 1 72 ? -4.812 0.054 15.316 1.00 90.31 72 PHE A O 1
ATOM 567 N N . LYS A 1 73 ? -6.162 1.432 14.152 1.00 88.44 73 LYS A N 1
ATOM 568 C CA . LYS A 1 73 ? -5.321 2.627 14.339 1.00 88.44 73 LYS A CA 1
ATOM 569 C C . LYS A 1 73 ? -5.232 3.033 15.810 1.00 88.44 73 LYS A C 1
ATOM 571 O O . LYS A 1 73 ? -4.151 3.327 16.312 1.00 88.44 73 LYS A O 1
ATOM 576 N N . GLU A 1 74 ? -6.356 3.013 16.525 1.00 90.31 74 GLU A N 1
ATOM 577 C CA . GLU A 1 74 ? -6.413 3.343 17.956 1.00 90.31 74 GLU A CA 1
ATOM 578 C C . GLU A 1 74 ? -5.619 2.344 18.807 1.00 90.31 74 GLU A C 1
ATOM 580 O O . GLU A 1 74 ? -4.890 2.732 19.720 1.00 90.31 74 GLU A O 1
ATOM 585 N N . LYS A 1 75 ? -5.689 1.056 18.457 1.00 92.25 75 LYS A N 1
ATOM 586 C CA . LYS A 1 75 ? -4.904 -0.017 19.081 1.00 92.25 75 LYS A CA 1
ATOM 587 C C . LYS A 1 75 ? -3.428 -0.032 18.652 1.00 92.25 75 LYS A C 1
ATOM 589 O O . LYS A 1 75 ? -2.678 -0.857 19.168 1.00 92.25 75 LYS A O 1
ATOM 594 N N . LYS A 1 76 ? -3.0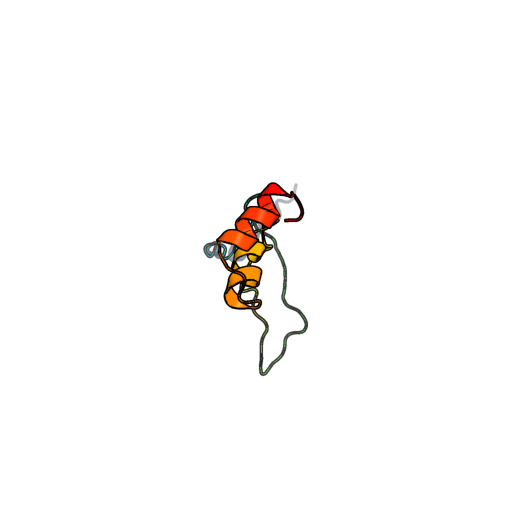03 0.858 17.741 1.00 87.56 76 LYS A N 1
ATOM 595 C CA . LYS A 1 76 ? -1.640 0.937 17.173 1.00 87.56 76 LYS A CA 1
ATOM 596 C C . LYS A 1 76 ? -1.142 -0.377 16.555 1.00 87.56 76 LYS A C 1
ATOM 598 O O . LYS A 1 76 ? 0.050 -0.672 16.594 1.00 87.56 76 LYS A O 1
ATOM 603 N N . ILE A 1 77 ? -2.057 -1.175 16.008 1.00 87.06 77 ILE A N 1
ATOM 604 C CA . ILE A 1 77 ? -1.734 -2.403 15.257 1.00 87.06 77 ILE A CA 1
ATOM 605 C C . ILE A 1 77 ? -1.538 -2.120 13.764 1.00 87.06 77 ILE A C 1
ATOM 607 O O . ILE A 1 77 ? -0.934 -2.943 13.078 1.00 87.06 77 ILE A O 1
ATOM 611 N N . ILE A 1 78 ? -2.006 -0.962 13.280 1.00 81.19 78 ILE A N 1
ATOM 612 C CA . ILE A 1 78 ? -1.767 -0.430 11.931 1.00 81.19 78 ILE A CA 1
ATOM 613 C C . ILE A 1 78 ? -1.459 1.066 11.964 1.00 81.19 78 ILE A C 1
ATOM 615 O O . ILE A 1 78 ? -1.853 1.724 12.956 1.00 81.19 78 ILE A O 1
#

Secondary structure (DSSP, 8-state):
-------TTSTT------S---SSS--------S--SSS-----S-PPPTTTTHHHHHHHTS---HHHHHHHHHTT--

Foldseek 3Di:
DDDPPDDPVVVPPDPDPQPEDDPPDPRDDDDDPDQDPPDGDDPPYDDDDVPNCVVVCCCPVVNDDPVVVVVCVVVVVD

Organism: NCBI:txid1973259

Radius of gyration: 21.89 Å; chains: 1; bounding box: 61×31×48 Å

Sequence (78 aa):
MSSEEIPSKVMKMEKKKAPLLVPEFGPLKGIVVPKFSKTPGKVWRGFPALGQGTETILKKLLDYSDEEIKMFKEKKII

pLDDT: mean 71.12, std 18.67, range [36.91, 92.25]

InterPro domains:
  IPR023606 CoA-transferase family III domain 1 superfamily [G3DSA:3.40.50.10540] (9-78)
  IPR023606 CoA-transferase family III domain 1 superfamily [SSF89796] (32-78)